Prote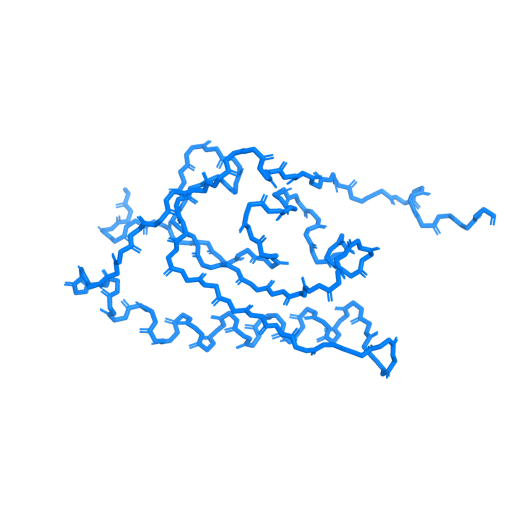in AF-A0A2H0BDZ4-F1 (afdb_monomer_lite)

Organism: NCBI:txid1975118

Radius of gyration: 14.95 Å; chains: 1; bounding box: 41×25×39 Å

InterPro domains:
  IPR001555 Phosphoribosylglycinamide formyltransferase, active site [PS00373] (34-57)
  IPR002376 Formyl transferase, N-terminal [PF00551] (2-78)
  IPR036477 Formyl transferase, N-terminal domain superfamily [SSF53328] (2-109)

Structure (mmCIF, N/CA/C/O backbone):
data_AF-A0A2H0BDZ4-F1
#
_entry.id   AF-A0A2H0BDZ4-F1
#
loop_
_atom_site.group_PDB
_atom_site.id
_atom_site.type_symbol
_atom_site.label_atom_id
_atom_site.label_alt_id
_atom_site.label_comp_id
_atom_site.label_asym_id
_atom_site.label_entity_id
_atom_site.label_seq_id
_atom_site.pdbx_PDB_ins_code
_atom_site.Cartn_x
_atom_site.Cartn_y
_atom_site.Cartn_z
_atom_site.occupancy
_atom_site.B_iso_or_equiv
_atom_site.auth_seq_id
_atom_site.auth_comp_id
_atom_site.auth_asym_id
_atom_site.auth_atom_id
_atom_site.pdbx_PDB_model_num
ATOM 1 N N . MET A 1 1 ? -4.862 16.758 17.430 1.00 81.38 1 MET A N 1
ATOM 2 C CA . MET A 1 1 ? -4.965 15.449 16.743 1.00 81.38 1 MET A CA 1
ATOM 3 C C . MET A 1 1 ? -6.372 15.284 16.183 1.00 81.38 1 MET A C 1
ATOM 5 O O . MET A 1 1 ? -7.300 15.673 16.888 1.00 81.38 1 MET A O 1
ATOM 9 N N . PRO A 1 2 ? -6.556 14.749 14.960 1.00 93.56 2 PRO A N 1
ATOM 10 C CA . PRO A 1 2 ? -7.885 14.490 14.401 1.00 93.56 2 PRO A CA 1
ATOM 11 C C . PRO A 1 2 ? -8.699 13.532 15.279 1.00 93.56 2 PRO A C 1
ATOM 13 O O . PRO A 1 2 ? -8.149 12.556 15.797 1.00 93.56 2 PRO A O 1
ATOM 16 N N . LYS A 1 3 ? -10.010 13.784 15.417 1.00 96.06 3 LYS A N 1
ATOM 17 C CA . LYS A 1 3 ? -10.926 12.974 16.248 1.00 96.06 3 LYS A CA 1
ATOM 18 C C . LYS A 1 3 ? -10.859 11.484 15.897 1.00 96.06 3 LYS A C 1
ATOM 20 O O . LYS A 1 3 ? -10.778 10.649 16.789 1.00 96.06 3 LYS A O 1
ATOM 25 N N . TYR A 1 4 ? -10.828 11.179 14.601 1.00 96.19 4 TYR A N 1
ATOM 26 C CA . TYR A 1 4 ? -10.810 9.818 14.062 1.00 96.19 4 TYR A CA 1
ATOM 27 C C . TYR A 1 4 ? -9.420 9.396 13.564 1.00 96.19 4 TYR A C 1
ATOM 29 O O . TYR A 1 4 ? -9.319 8.566 12.670 1.00 96.19 4 TYR A O 1
ATOM 37 N N . LYS A 1 5 ? -8.342 9.956 14.135 1.00 96.75 5 LYS A N 1
ATOM 38 C CA . LYS A 1 5 ? -6.948 9.696 13.719 1.00 96.75 5 LYS A CA 1
ATOM 39 C C . LYS A 1 5 ? -6.688 10.072 12.249 1.00 96.75 5 LYS A C 1
ATOM 41 O O . LYS A 1 5 ? -7.530 10.682 11.592 1.00 96.75 5 LYS A O 1
ATOM 46 N N . THR A 1 6 ? -5.484 9.780 11.769 1.00 97.25 6 THR A N 1
ATOM 47 C CA . THR A 1 6 ? -5.059 10.070 10.396 1.00 97.25 6 THR A CA 1
ATOM 48 C C . THR A 1 6 ? -4.885 8.758 9.649 1.00 97.25 6 THR A C 1
ATOM 50 O O . THR A 1 6 ? -4.186 7.862 10.126 1.00 97.25 6 THR A O 1
ATOM 53 N N . LEU A 1 7 ? -5.530 8.650 8.491 1.00 98.12 7 LEU A N 1
ATOM 54 C CA . LEU A 1 7 ? -5.421 7.500 7.601 1.00 98.12 7 LEU A CA 1
ATOM 55 C C . LEU A 1 7 ? -4.566 7.868 6.390 1.00 98.12 7 LEU A C 1
ATOM 57 O O . LEU A 1 7 ? -4.587 9.014 5.938 1.00 98.12 7 LEU A O 1
ATOM 61 N N . ASN A 1 8 ? -3.847 6.890 5.856 1.00 98.12 8 ASN A N 1
ATOM 62 C CA . ASN A 1 8 ? -3.049 7.023 4.647 1.00 98.12 8 ASN A CA 1
ATOM 63 C C . ASN A 1 8 ? -3.500 5.994 3.603 1.00 98.12 8 ASN A C 1
ATOM 65 O O . ASN A 1 8 ? -3.868 4.870 3.949 1.00 98.12 8 ASN A O 1
ATOM 69 N N . VAL A 1 9 ? -3.473 6.401 2.332 1.00 98.19 9 VAL A N 1
ATOM 70 C CA . VAL A 1 9 ? -3.642 5.506 1.185 1.00 98.19 9 VAL A CA 1
ATOM 71 C C . VAL A 1 9 ? -2.268 5.264 0.589 1.00 98.19 9 VAL A C 1
ATOM 73 O O . VAL A 1 9 ? -1.722 6.142 -0.079 1.00 98.19 9 VAL A O 1
ATOM 76 N N . HIS A 1 10 ? -1.726 4.076 0.823 1.00 98.44 10 HIS A N 1
ATOM 77 C CA . HIS A 1 10 ? -0.407 3.698 0.343 1.00 98.44 10 HIS A CA 1
ATOM 78 C C . HIS A 1 10 ? -0.530 2.841 -0.923 1.00 98.44 10 HIS A C 1
ATOM 80 O O . HIS A 1 10 ? -1.258 1.845 -0.906 1.00 98.44 10 HIS A O 1
ATOM 86 N N . PRO A 1 11 ? 0.141 3.182 -2.036 1.00 97.38 11 PRO A N 1
ATOM 87 C CA . PRO A 1 11 ? -0.022 2.495 -3.318 1.00 97.38 11 PRO A CA 1
ATOM 88 C C . PRO A 1 11 ? 0.887 1.255 -3.447 1.00 97.38 11 PRO A C 1
ATOM 90 O O . PRO A 1 11 ? 1.604 1.068 -4.435 1.00 97.38 11 PRO A O 1
ATOM 93 N N . SER A 1 12 ? 0.858 0.409 -2.421 1.00 97.75 12 SER A N 1
ATOM 94 C CA . SER A 1 12 ? 1.384 -0.954 -2.446 1.00 97.75 12 SER A CA 1
ATOM 95 C C . SER A 1 12 ? 0.541 -1.859 -1.545 1.00 97.75 12 SER A C 1
ATOM 97 O O . SER A 1 12 ? -0.297 -1.403 -0.756 1.00 97.75 12 SER A O 1
ATOM 99 N N . LEU A 1 13 ? 0.786 -3.164 -1.638 1.00 97.94 13 LEU A N 1
ATOM 100 C CA . LEU A 1 13 ? 0.304 -4.141 -0.669 1.00 97.94 13 LEU A CA 1
ATOM 101 C C . LEU A 1 13 ? 1.285 -4.189 0.515 1.00 97.94 13 LEU A C 1
ATOM 103 O O . LEU A 1 13 ? 2.228 -4.984 0.529 1.00 97.94 13 LEU A O 1
ATOM 107 N N . LEU A 1 14 ? 1.083 -3.304 1.500 1.00 98.44 14 LEU A N 1
ATOM 108 C CA . LEU A 1 14 ? 1.869 -3.289 2.737 1.00 98.44 14 LEU A CA 1
ATOM 109 C C . LEU A 1 14 ? 1.834 -4.672 3.417 1.00 98.44 14 LEU A C 1
ATOM 111 O O . LEU A 1 14 ? 0.817 -5.367 3.339 1.00 98.44 14 LEU A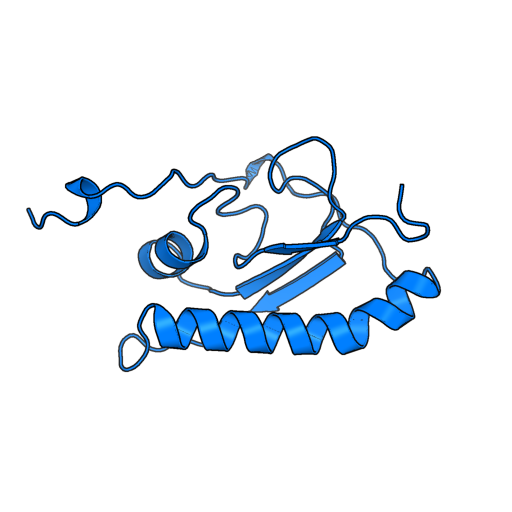 O 1
ATOM 115 N N . PRO A 1 15 ? 2.933 -5.102 4.062 1.00 98.25 15 PRO A N 1
ATOM 116 C CA . PRO A 1 15 ? 4.103 -4.304 4.454 1.00 98.25 15 PRO A CA 1
ATOM 117 C C . PRO A 1 15 ? 5.176 -4.106 3.372 1.00 98.25 15 PRO A C 1
ATOM 119 O O . PRO A 1 15 ? 6.219 -3.507 3.643 1.00 98.25 15 PRO A O 1
ATOM 122 N N . ARG A 1 16 ? 4.960 -4.585 2.142 1.00 98.00 16 ARG A N 1
ATOM 123 C CA . ARG A 1 16 ? 5.929 -4.405 1.054 1.00 98.00 16 ARG A CA 1
ATOM 124 C C . ARG A 1 16 ? 5.955 -2.958 0.563 1.00 98.00 16 ARG A C 1
ATOM 126 O O . ARG A 1 16 ? 4.920 -2.305 0.456 1.00 98.00 16 ARG A O 1
ATOM 133 N N . LEU A 1 17 ? 7.140 -2.491 0.181 1.0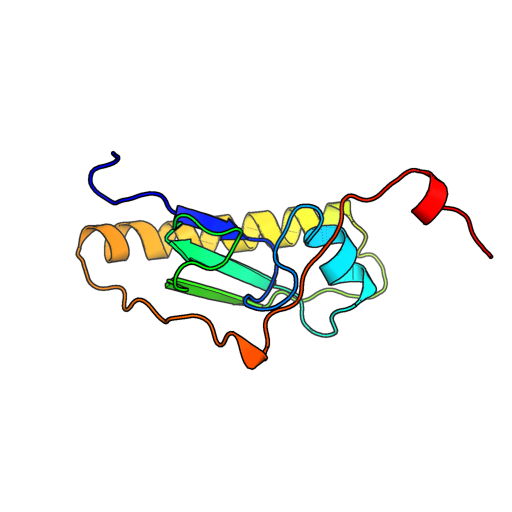0 97.38 17 LEU A N 1
ATOM 134 C CA . LEU A 1 17 ? 7.379 -1.205 -0.479 1.00 97.38 17 LEU A CA 1
ATOM 135 C C . LEU A 1 17 ? 6.938 0.028 0.334 1.00 97.38 17 LEU A C 1
ATOM 137 O O . LEU A 1 17 ? 6.378 0.977 -0.216 1.00 97.38 17 LEU A O 1
ATOM 141 N N . ARG A 1 18 ? 7.236 0.048 1.636 1.00 98.25 18 ARG A N 1
ATOM 142 C CA . ARG A 1 18 ? 7.187 1.262 2.471 1.00 98.25 18 ARG A CA 1
ATOM 143 C C . ARG A 1 18 ? 8.094 2.355 1.885 1.00 98.25 18 ARG A C 1
ATOM 145 O O . ARG A 1 18 ? 9.142 2.053 1.311 1.00 98.25 18 ARG A O 1
ATOM 152 N N . GLY A 1 19 ? 7.752 3.624 2.052 1.00 97.00 19 GLY A N 1
ATOM 153 C CA . GLY A 1 19 ? 8.599 4.761 1.701 1.00 97.00 19 GLY A CA 1
ATOM 154 C C . GLY A 1 19 ? 8.154 5.562 0.472 1.00 97.00 19 GLY A C 1
ATOM 155 O O . GLY A 1 19 ? 6.993 5.510 0.080 1.00 97.00 19 GLY A O 1
ATOM 156 N N . PRO A 1 20 ? 9.067 6.354 -0.121 1.00 95.50 20 PRO A N 1
ATOM 157 C CA . PRO A 1 20 ? 8.701 7.506 -0.946 1.00 95.50 20 PRO A CA 1
ATOM 158 C C . PRO A 1 20 ? 8.401 7.217 -2.425 1.00 95.50 20 PRO A C 1
ATOM 160 O O . PRO A 1 20 ? 7.859 8.093 -3.093 1.00 95.50 20 PRO A O 1
ATOM 163 N N . ALA A 1 21 ? 8.759 6.045 -2.966 1.00 95.69 21 ALA A N 1
ATOM 164 C CA . ALA A 1 21 ? 8.553 5.725 -4.390 1.00 95.69 21 ALA A CA 1
ATOM 165 C C . ALA A 1 21 ? 7.796 4.398 -4.636 1.00 95.69 21 ALA A C 1
ATOM 167 O O . ALA A 1 21 ? 8.271 3.544 -5.396 1.00 95.69 21 ALA A O 1
ATOM 168 N N . PRO A 1 22 ? 6.638 4.179 -3.987 1.00 94.50 22 PRO A N 1
ATOM 169 C CA . PRO A 1 22 ? 5.917 2.913 -4.036 1.00 94.50 22 PRO A CA 1
ATOM 170 C C . PRO A 1 22 ? 5.361 2.597 -5.425 1.00 94.50 22 PRO A C 1
ATOM 172 O O . PRO A 1 22 ? 5.535 1.473 -5.864 1.00 94.50 22 PRO A O 1
ATOM 175 N N . ILE A 1 23 ? 4.780 3.549 -6.168 1.00 95.50 23 ILE A N 1
ATOM 176 C CA . ILE A 1 23 ? 4.143 3.258 -7.472 1.00 95.50 23 ILE A CA 1
ATOM 177 C C . ILE A 1 23 ? 5.152 2.680 -8.470 1.00 95.50 23 ILE A C 1
ATOM 179 O O . ILE A 1 23 ? 4.914 1.630 -9.060 1.00 95.50 23 ILE A O 1
ATOM 183 N N . GLN A 1 24 ? 6.300 3.335 -8.638 1.00 95.31 24 GLN A N 1
ATOM 184 C CA . GLN A 1 24 ? 7.343 2.872 -9.550 1.00 95.31 24 GLN A CA 1
ATOM 185 C C . GLN A 1 24 ? 7.889 1.508 -9.122 1.00 95.31 24 GLN A C 1
ATOM 187 O O . GLN A 1 24 ? 8.034 0.619 -9.952 1.00 95.31 24 GLN A O 1
ATOM 192 N N . ASN A 1 25 ? 8.155 1.310 -7.826 1.00 95.06 25 ASN A N 1
ATOM 193 C CA . ASN A 1 25 ? 8.665 0.031 -7.330 1.00 95.06 25 ASN A CA 1
ATOM 194 C C . ASN A 1 25 ? 7.628 -1.093 -7.443 1.00 95.06 25 ASN A C 1
ATOM 196 O O . ASN A 1 25 ? 7.994 -2.219 -7.752 1.00 95.06 25 ASN A O 1
ATOM 200 N N . THR A 1 26 ? 6.353 -0.778 -7.238 1.00 92.38 26 THR A N 1
ATOM 201 C CA . THR A 1 26 ? 5.219 -1.684 -7.418 1.00 92.38 26 THR A CA 1
ATOM 202 C C . THR A 1 26 ? 5.133 -2.139 -8.882 1.00 92.38 26 THR A C 1
ATOM 204 O O . THR A 1 26 ? 4.938 -3.317 -9.139 1.00 92.38 26 THR A O 1
ATOM 207 N N . ILE A 1 27 ? 5.377 -1.251 -9.853 1.00 92.81 27 ILE A N 1
ATOM 208 C CA . ILE A 1 27 ? 5.453 -1.618 -11.282 1.00 92.81 27 ILE A CA 1
ATOM 209 C C . ILE A 1 27 ? 6.692 -2.472 -11.593 1.00 92.81 27 ILE A C 1
ATOM 211 O O . ILE A 1 27 ? 6.616 -3.398 -12.392 1.00 92.81 27 ILE A O 1
ATOM 215 N N . LEU A 1 28 ? 7.840 -2.151 -10.990 1.00 91.50 28 LEU A N 1
ATOM 216 C CA . LEU A 1 28 ? 9.126 -2.776 -11.321 1.00 91.50 28 LEU A CA 1
ATOM 217 C C . LEU A 1 28 ? 9.362 -4.134 -10.645 1.00 91.50 28 LEU A C 1
ATOM 219 O O . LEU A 1 28 ? 10.161 -4.921 -11.144 1.00 91.50 28 LEU A O 1
ATOM 223 N N . ARG A 1 29 ? 8.768 -4.379 -9.470 1.00 89.94 29 ARG A N 1
ATOM 224 C CA . ARG A 1 29 ? 9.202 -5.457 -8.558 1.00 89.94 29 ARG A CA 1
ATOM 225 C C . ARG A 1 29 ? 8.085 -6.373 -8.076 1.00 89.94 29 ARG A C 1
ATOM 227 O O . ARG A 1 29 ? 8.389 -7.375 -7.429 1.00 89.94 29 ARG A O 1
ATOM 234 N N . GLU A 1 30 ? 6.826 -6.018 -8.307 1.00 92.50 30 GLU A N 1
ATOM 235 C CA . GLU A 1 30 ? 5.688 -6.773 -7.787 1.00 92.50 30 GLU A CA 1
ATOM 236 C C . GLU A 1 30 ? 4.954 -7.502 -8.907 1.00 92.50 30 GLU A C 1
ATOM 238 O O . GLU A 1 30 ? 4.662 -6.939 -9.958 1.00 92.50 30 GLU A O 1
ATOM 243 N N . GLU A 1 31 ? 4.610 -8.758 -8.644 1.00 88.94 31 GLU A N 1
ATOM 244 C CA . GLU A 1 31 ? 3.690 -9.529 -9.485 1.00 88.94 31 GLU A CA 1
ATOM 245 C C . GLU A 1 31 ? 2.237 -9.112 -9.224 1.00 88.94 31 GLU A C 1
ATOM 247 O O . GLU A 1 31 ? 1.396 -9.127 -10.122 1.00 88.94 31 GLU A O 1
ATOM 252 N N . GLU A 1 32 ? 1.946 -8.709 -7.983 1.00 91.81 32 GLU A N 1
ATOM 253 C CA . GLU A 1 32 ? 0.627 -8.275 -7.545 1.00 91.81 32 GLU A CA 1
ATOM 254 C C . GLU A 1 32 ? 0.667 -6.828 -7.065 1.00 91.81 32 GLU A C 1
ATOM 256 O O . GLU A 1 32 ? 1.349 -6.474 -6.103 1.00 91.81 32 GLU A O 1
ATOM 261 N N . LEU A 1 33 ? -0.121 -5.988 -7.725 1.00 94.12 33 LEU A N 1
ATOM 262 C CA . LEU A 1 33 ? -0.220 -4.575 -7.412 1.00 94.12 33 LEU A CA 1
ATOM 263 C C . LEU A 1 33 ? -1.490 -4.316 -6.612 1.00 94.12 33 LEU A C 1
ATOM 265 O O . LEU A 1 33 ? -2.510 -4.990 -6.773 1.00 94.12 33 LEU A O 1
ATOM 269 N N . GLY A 1 34 ? -1.460 -3.294 -5.769 1.00 96.94 34 GLY A N 1
ATOM 270 C CA . GLY A 1 34 ? -2.617 -2.936 -4.972 1.00 96.94 34 GLY A CA 1
ATOM 271 C C . GLY A 1 34 ? -2.392 -1.701 -4.130 1.00 96.94 34 GLY A C 1
ATOM 272 O O . GLY A 1 34 ? -1.327 -1.089 -4.167 1.00 96.94 34 GLY A O 1
ATOM 273 N N . ILE A 1 35 ? -3.426 -1.347 -3.380 1.00 98.12 35 ILE A N 1
ATOM 274 C CA . ILE A 1 35 ? -3.378 -0.263 -2.405 1.00 98.12 35 ILE A CA 1
ATOM 275 C C . ILE A 1 35 ? -3.647 -0.804 -1.011 1.00 98.12 35 ILE A C 1
ATOM 277 O O . ILE A 1 35 ? -4.357 -1.801 -0.839 1.00 98.12 35 ILE A O 1
ATOM 281 N N . THR A 1 36 ? -3.135 -0.087 -0.022 1.00 98.69 36 THR A N 1
ATOM 282 C CA . THR A 1 36 ? -3.419 -0.298 1.389 1.00 98.69 36 THR A CA 1
ATOM 283 C C . THR A 1 36 ? -3.983 0.979 1.991 1.00 98.69 36 THR A C 1
ATOM 285 O O . THR A 1 36 ? -3.429 2.057 1.800 1.00 98.69 36 THR A O 1
ATOM 288 N N . ILE A 1 37 ? -5.073 0.862 2.744 1.00 98.69 37 ILE A N 1
ATOM 289 C CA . ILE A 1 37 ? -5.511 1.898 3.676 1.00 98.69 37 ILE A CA 1
ATOM 290 C C . ILE A 1 37 ? -4.942 1.531 5.040 1.00 98.69 37 ILE A C 1
ATOM 292 O O . ILE A 1 37 ? -5.259 0.464 5.567 1.00 98.69 37 ILE A O 1
ATOM 296 N N . MET A 1 38 ? -4.106 2.397 5.602 1.00 98.62 38 MET A N 1
ATOM 297 C CA . MET A 1 38 ? -3.496 2.190 6.916 1.00 98.62 38 MET A CA 1
ATOM 298 C C . MET A 1 38 ? -3.792 3.353 7.859 1.00 98.62 38 MET A C 1
ATOM 300 O O . MET A 1 38 ? -3.969 4.498 7.430 1.00 98.62 38 MET A O 1
ATOM 304 N N . LYS A 1 39 ? -3.810 3.072 9.161 1.00 98.38 39 LYS A N 1
ATOM 305 C CA . LYS A 1 39 ? -3.770 4.109 10.192 1.00 98.38 39 LYS A CA 1
ATOM 306 C C . LYS A 1 39 ? -2.322 4.542 10.381 1.00 98.38 39 LYS A C 1
ATOM 308 O O . LYS A 1 39 ? -1.465 3.702 10.616 1.00 98.38 39 LYS A O 1
ATOM 313 N N . MET A 1 40 ? -2.049 5.840 10.301 1.00 98.12 40 MET A N 1
ATOM 314 C CA . MET A 1 40 ? -0.690 6.351 10.482 1.00 98.12 40 MET A CA 1
ATOM 315 C C . MET A 1 40 ? -0.229 6.223 11.937 1.00 98.12 40 MET A C 1
ATOM 317 O O . MET A 1 40 ? -1.008 6.457 12.867 1.00 98.12 40 MET A O 1
ATOM 321 N N . ASP A 1 41 ? 1.055 5.931 12.113 1.00 96.50 41 ASP A N 1
ATOM 322 C CA . ASP A 1 41 ? 1.773 6.048 13.377 1.00 96.50 41 ASP A CA 1
ATOM 323 C C . ASP A 1 41 ? 3.059 6.876 13.196 1.00 96.50 41 ASP A C 1
ATOM 325 O O . ASP A 1 41 ? 3.206 7.617 12.223 1.00 96.50 41 ASP A O 1
ATOM 329 N N . GLU A 1 42 ? 3.955 6.825 14.178 1.00 96.38 42 GLU A N 1
ATOM 330 C CA . GLU A 1 42 ? 5.214 7.577 14.191 1.00 96.38 42 GLU A CA 1
ATOM 331 C C . GLU A 1 42 ? 6.281 7.053 13.218 1.00 96.38 42 GLU A C 1
ATOM 333 O O . GLU A 1 42 ? 7.284 7.731 12.989 1.00 96.38 42 GLU A O 1
ATOM 338 N N . LYS A 1 43 ? 6.089 5.862 12.642 1.00 97.38 43 LYS A N 1
ATOM 339 C CA . LYS A 1 43 ? 7.038 5.220 11.733 1.00 97.38 43 LYS A CA 1
ATOM 340 C C . LYS A 1 43 ? 6.541 5.312 10.288 1.00 97.38 43 LYS A C 1
ATOM 342 O O . LYS A 1 43 ? 5.350 5.384 9.999 1.00 97.38 43 LYS A O 1
ATOM 347 N N . MET A 1 44 ? 7.480 5.292 9.344 1.00 97.12 44 MET A N 1
ATOM 348 C CA . MET A 1 44 ? 7.173 5.382 7.913 1.00 97.12 44 MET A CA 1
ATOM 349 C C . MET A 1 44 ? 6.421 4.134 7.433 1.00 97.12 44 MET A C 1
ATOM 351 O O . MET A 1 44 ? 6.972 3.034 7.470 1.00 97.12 44 MET A O 1
ATOM 355 N N . ASP A 1 45 ? 5.181 4.321 6.980 1.00 98.25 45 ASP A N 1
ATOM 356 C CA . ASP A 1 45 ? 4.307 3.300 6.381 1.00 98.25 45 ASP A CA 1
ATOM 357 C C . ASP A 1 45 ? 4.162 1.991 7.184 1.00 98.25 45 ASP A C 1
ATOM 359 O O . ASP A 1 45 ? 3.960 0.911 6.627 1.00 98.25 45 ASP A O 1
ATOM 363 N N . HIS A 1 46 ? 4.274 2.082 8.513 1.00 98.38 46 HIS A N 1
ATOM 364 C CA . HIS A 1 46 ? 4.312 0.941 9.438 1.00 98.38 46 HIS A CA 1
ATOM 365 C C . HIS A 1 46 ? 2.971 0.656 10.119 1.00 98.38 46 HIS A C 1
ATOM 367 O O . HIS A 1 46 ? 2.678 -0.499 10.430 1.00 98.38 46 HIS A O 1
ATOM 373 N N . GLY A 1 47 ? 2.166 1.694 10.353 1.00 98.50 47 GLY A N 1
ATOM 374 C CA . GLY A 1 47 ? 0.943 1.582 11.141 1.00 98.50 47 GLY A CA 1
ATOM 375 C C . GLY A 1 47 ? -0.057 0.540 10.615 1.00 98.50 47 GLY A C 1
ATOM 376 O O . GLY A 1 47 ? 0.053 0.058 9.482 1.00 98.50 47 GLY A O 1
ATOM 377 N N . PRO A 1 48 ? -1.031 0.136 11.448 1.00 98.44 48 PRO A N 1
ATOM 378 C CA . PRO A 1 48 ? -1.853 -1.029 11.168 1.00 98.44 48 PRO A CA 1
ATOM 379 C C . PRO A 1 48 ? -2.716 -0.843 9.916 1.00 98.44 48 PRO A C 1
ATOM 381 O O . PRO A 1 48 ? -3.197 0.251 9.602 1.00 98.44 48 PRO A O 1
ATOM 384 N N . ILE A 1 49 ? -2.918 -1.952 9.215 1.00 98.75 49 ILE A N 1
ATOM 385 C CA . ILE A 1 49 ? -3.716 -2.057 8.000 1.00 98.75 49 ILE A CA 1
ATOM 386 C C . ILE A 1 49 ? -5.196 -2.088 8.375 1.00 98.75 49 ILE A C 1
ATOM 388 O O . ILE A 1 49 ? -5.606 -2.815 9.276 1.00 98.75 49 ILE A O 1
ATOM 392 N N . LEU A 1 50 ? -5.994 -1.306 7.650 1.00 98.56 50 LEU A N 1
ATOM 393 C CA . LEU A 1 50 ? -7.451 -1.243 7.788 1.00 98.56 50 LEU A CA 1
ATOM 394 C C . LEU A 1 50 ? -8.165 -1.929 6.620 1.00 98.56 50 LEU A C 1
ATOM 396 O O . LEU A 1 50 ? -9.233 -2.510 6.784 1.00 98.56 50 LEU A O 1
ATOM 400 N N . ALA A 1 51 ? -7.593 -1.831 5.420 1.00 98.38 51 ALA A N 1
ATOM 401 C CA . ALA A 1 51 ? -8.067 -2.533 4.235 1.00 98.38 51 ALA A CA 1
ATOM 402 C C . ALA A 1 51 ? -6.977 -2.605 3.168 1.00 98.38 51 ALA A C 1
ATOM 404 O O . ALA A 1 51 ? -6.115 -1.730 3.081 1.00 98.38 51 ALA A O 1
ATOM 405 N N . GLN A 1 52 ? -7.074 -3.607 2.299 1.00 98.12 52 GLN A N 1
ATOM 406 C CA . GLN A 1 52 ? -6.255 -3.726 1.099 1.00 98.12 52 GLN A CA 1
ATOM 407 C C . GLN A 1 52 ? -7.121 -4.114 -0.089 1.00 98.12 52 GLN A C 1
ATOM 409 O O . GLN A 1 52 ? -8.145 -4.781 0.062 1.00 98.12 52 GLN A O 1
ATOM 414 N N . ALA A 1 53 ? -6.684 -3.730 -1.282 1.00 97.56 53 ALA A N 1
ATOM 415 C CA . ALA A 1 53 ? -7.227 -4.294 -2.504 1.00 97.56 53 ALA A CA 1
ATOM 416 C C . ALA A 1 53 ? -6.155 -4.435 -3.565 1.00 97.56 53 ALA A C 1
ATOM 418 O O . ALA A 1 53 ? -5.353 -3.526 -3.789 1.00 97.56 53 ALA A O 1
ATOM 419 N N . LYS A 1 54 ? -6.217 -5.567 -4.259 1.00 97.50 54 LYS A N 1
ATOM 420 C CA . LYS A 1 54 ? -5.423 -5.823 -5.451 1.00 97.50 54 LYS A CA 1
ATOM 421 C C . LYS A 1 54 ? -6.044 -5.116 -6.651 1.00 97.50 54 LYS A C 1
ATOM 423 O O . LYS A 1 54 ? -7.263 -4.937 -6.721 1.00 97.50 54 LYS A O 1
ATOM 428 N N . ILE A 1 55 ? -5.204 -4.737 -7.602 1.00 95.81 55 ILE A N 1
ATOM 429 C CA . ILE A 1 55 ? -5.622 -4.218 -8.899 1.00 95.81 55 ILE A CA 1
ATOM 430 C C . ILE A 1 55 ? -5.000 -5.051 -10.013 1.00 95.81 55 ILE A C 1
ATOM 432 O O . ILE A 1 55 ? -3.889 -5.558 -9.887 1.00 95.81 55 ILE A O 1
ATOM 436 N N . SER A 1 56 ? -5.716 -5.167 -11.125 1.00 93.25 56 SER A N 1
ATOM 437 C CA . SER A 1 56 ? -5.200 -5.826 -12.320 1.00 93.25 56 SER A CA 1
ATOM 438 C C . SER A 1 56 ? -4.496 -4.818 -13.223 1.00 93.25 56 SER A C 1
ATOM 440 O O . SER A 1 56 ? -5.054 -3.772 -13.582 1.00 93.25 56 SER A O 1
ATOM 442 N N . ILE A 1 57 ? -3.281 -5.170 -13.627 1.00 90.69 57 ILE A N 1
ATOM 443 C CA . ILE A 1 57 ? -2.522 -4.480 -14.665 1.00 90.69 57 ILE A CA 1
ATOM 444 C C . ILE A 1 57 ? -2.122 -5.470 -15.758 1.00 90.69 57 ILE A C 1
ATOM 446 O O . ILE A 1 57 ? -2.180 -6.684 -15.574 1.00 90.69 57 ILE A O 1
ATOM 450 N N . THR A 1 58 ? -1.739 -4.936 -16.904 1.00 90.56 58 THR A N 1
ATOM 451 C CA . THR A 1 58 ? -1.274 -5.673 -18.079 1.00 90.56 58 THR A CA 1
ATOM 452 C C . THR A 1 58 ? 0.077 -5.108 -18.512 1.00 90.56 58 THR A C 1
ATOM 454 O O . THR A 1 58 ? 0.252 -3.901 -18.409 1.00 90.56 58 THR A O 1
ATOM 457 N N . PRO A 1 59 ? 1.028 -5.907 -19.030 1.00 86.88 59 PRO A N 1
ATOM 458 C CA . PRO A 1 59 ? 2.332 -5.376 -19.455 1.00 86.88 59 PRO A CA 1
ATOM 459 C C . PRO A 1 59 ? 2.242 -4.233 -20.480 1.00 86.88 59 PRO A C 1
ATOM 461 O O . PRO A 1 59 ? 3.092 -3.351 -20.513 1.00 86.88 59 PRO A O 1
ATOM 464 N N . TRP A 1 60 ? 1.197 -4.243 -21.308 1.00 87.50 60 TRP A N 1
ATOM 465 C CA . TRP A 1 60 ? 0.814 -3.153 -22.196 1.00 87.50 60 TRP A CA 1
ATOM 466 C C . TRP A 1 60 ? -0.715 -3.191 -22.363 1.00 87.50 60 TRP A C 1
ATOM 468 O O . TRP A 1 60 ? -1.257 -4.285 -22.548 1.00 87.50 60 TRP A O 1
ATOM 478 N N . PRO A 1 61 ? -1.430 -2.052 -22.305 1.00 92.31 61 PRO A N 1
ATOM 479 C CA . PRO A 1 61 ? -0.928 -0.677 -22.353 1.00 92.31 61 PRO A CA 1
ATOM 480 C C . PRO A 1 61 ? -0.676 -0.029 -20.982 1.00 92.31 61 PRO A C 1
ATOM 482 O O . PRO A 1 61 ? -0.617 1.199 -20.912 1.00 92.31 61 PRO A O 1
ATOM 485 N N . ASP A 1 62 ? -0.567 -0.794 -19.885 1.00 94.19 62 ASP A N 1
ATOM 486 C CA . ASP A 1 62 ? -0.314 -0.149 -18.598 1.00 94.19 62 ASP A CA 1
ATOM 487 C C . ASP A 1 62 ? 1.106 0.405 -18.482 1.00 94.19 62 ASP A C 1
ATOM 489 O O . ASP A 1 62 ? 2.100 -0.260 -18.746 1.00 94.19 62 ASP A O 1
ATOM 493 N N . HIS A 1 63 ? 1.177 1.651 -18.034 1.00 94.00 63 HIS A N 1
ATOM 494 C CA . HIS A 1 63 ? 2.404 2.369 -17.724 1.00 94.00 63 HIS A CA 1
ATOM 495 C C . HIS A 1 63 ? 2.175 3.207 -16.466 1.00 94.00 63 HIS A C 1
ATOM 497 O O . HIS A 1 63 ? 1.046 3.308 -15.987 1.00 94.00 63 HIS A O 1
ATOM 503 N N . TYR A 1 64 ? 3.213 3.882 -15.962 1.00 95.00 64 TYR A N 1
ATOM 504 C CA . TYR A 1 64 ? 3.161 4.646 -14.704 1.00 95.00 64 TYR A CA 1
ATOM 505 C C . TYR A 1 64 ? 1.836 5.389 -14.476 1.00 95.00 64 TYR A C 1
ATOM 507 O O . TYR A 1 64 ? 1.143 5.133 -13.497 1.00 95.00 64 TYR A O 1
ATOM 515 N N . ARG A 1 65 ? 1.442 6.243 -15.427 1.00 96.69 65 ARG A N 1
ATOM 516 C CA . ARG A 1 65 ? 0.228 7.056 -15.305 1.00 96.69 65 ARG A CA 1
ATOM 517 C C . ARG A 1 65 ? -1.076 6.244 -15.267 1.00 96.69 65 ARG A C 1
ATOM 519 O O . ARG A 1 65 ? -1.947 6.571 -14.471 1.00 96.69 65 ARG A O 1
ATOM 526 N N . THR A 1 66 ? -1.234 5.185 -16.069 1.00 96.81 66 THR A N 1
ATOM 527 C CA . THR A 1 66 ? -2.460 4.365 -15.989 1.00 96.81 66 THR A CA 1
ATOM 528 C C . THR A 1 66 ? -2.510 3.580 -14.683 1.00 96.81 66 THR A C 1
ATOM 530 O O . THR A 1 66 ? -3.580 3.432 -14.096 1.00 96.81 66 THR A O 1
ATOM 533 N N . VAL A 1 67 ? -1.359 3.108 -14.197 1.00 96.44 67 VAL A N 1
ATOM 534 C CA . VAL A 1 67 ? -1.249 2.401 -12.918 1.00 96.44 67 VAL A CA 1
ATOM 535 C C . VAL A 1 67 ? -1.568 3.339 -11.756 1.00 96.44 67 VAL A C 1
ATOM 537 O O . VAL A 1 67 ? -2.389 2.991 -10.912 1.00 96.44 67 VAL A O 1
ATOM 540 N N . GLU A 1 68 ? -1.006 4.547 -11.742 1.00 97.25 68 GLU A N 1
ATOM 541 C CA . GLU A 1 68 ? -1.316 5.597 -10.766 1.00 97.25 68 GLU A CA 1
ATOM 542 C C . GLU A 1 68 ? -2.822 5.905 -10.730 1.00 97.25 68 GLU A C 1
ATOM 544 O O . GLU A 1 68 ? -3.438 5.887 -9.662 1.00 97.25 68 GLU A O 1
ATOM 549 N N . GLU A 1 69 ? -3.451 6.093 -11.894 1.00 97.25 69 GLU A N 1
ATOM 550 C CA . GLU A 1 69 ? -4.895 6.327 -11.990 1.00 97.25 69 GLU A CA 1
ATOM 551 C C . GLU A 1 69 ? -5.718 5.132 -11.476 1.00 97.25 69 GLU A C 1
ATOM 553 O O . GLU A 1 69 ? -6.701 5.317 -10.749 1.00 97.25 69 GLU A O 1
ATOM 558 N N . LYS A 1 70 ? -5.327 3.896 -11.815 1.00 97.06 70 LYS A N 1
ATOM 559 C CA . LYS A 1 70 ? -5.987 2.669 -11.337 1.00 97.06 70 LYS A CA 1
ATOM 560 C C . LYS A 1 70 ? -5.883 2.524 -9.818 1.00 97.06 70 LYS A C 1
ATOM 562 O O . LYS A 1 70 ? -6.896 2.242 -9.172 1.00 97.06 70 LYS A O 1
ATOM 567 N N . LEU A 1 71 ? -4.700 2.755 -9.248 1.00 97.38 71 LEU A N 1
ATOM 568 C CA . LEU A 1 71 ? -4.454 2.725 -7.803 1.00 97.38 71 LEU A CA 1
ATOM 569 C C . LEU A 1 71 ? -5.271 3.811 -7.092 1.00 97.38 71 LEU A C 1
ATOM 571 O O . LEU A 1 71 ? -5.987 3.511 -6.137 1.00 97.38 71 LEU A O 1
ATOM 575 N N . GLY A 1 72 ? -5.260 5.046 -7.602 1.00 97.44 72 GLY A N 1
ATOM 576 C CA . GLY A 1 72 ? -6.044 6.153 -7.049 1.00 97.44 72 GLY A CA 1
ATOM 577 C C . GLY A 1 72 ? -7.550 5.870 -7.051 1.00 97.44 72 GLY A C 1
ATOM 578 O O . GLY A 1 72 ? -8.225 6.055 -6.035 1.00 97.44 72 GLY A O 1
ATOM 579 N N . ARG A 1 73 ? -8.089 5.335 -8.157 1.00 97.75 73 ARG A N 1
ATOM 580 C CA . ARG A 1 73 ? -9.505 4.927 -8.246 1.00 97.75 73 ARG A CA 1
ATOM 581 C C . ARG A 1 73 ? -9.844 3.785 -7.289 1.00 97.75 73 ARG A C 1
ATOM 583 O O . ARG A 1 73 ? -10.933 3.785 -6.714 1.00 97.75 73 ARG A O 1
ATOM 590 N N . ALA A 1 74 ? -8.946 2.815 -7.119 1.00 97.75 74 ALA A N 1
ATOM 591 C CA . ALA A 1 74 ? -9.121 1.745 -6.143 1.00 97.75 74 ALA A CA 1
ATOM 592 C C . ALA A 1 74 ? -9.158 2.301 -4.713 1.00 97.75 74 ALA A C 1
ATOM 594 O O . ALA A 1 74 ? -10.106 2.013 -3.980 1.00 97.75 74 ALA A O 1
ATOM 595 N N . GLY A 1 75 ? -8.203 3.166 -4.362 1.00 98.00 75 GLY A N 1
ATOM 596 C CA . GLY A 1 75 ? -8.138 3.835 -3.063 1.00 98.00 75 GLY A CA 1
ATOM 597 C C . GLY A 1 75 ? -9.399 4.639 -2.751 1.00 98.00 75 GLY A C 1
ATOM 598 O O . GLY A 1 75 ? -9.998 4.449 -1.696 1.00 98.00 75 GLY A O 1
ATOM 599 N N . ALA A 1 76 ? -9.868 5.462 -3.694 1.00 97.94 76 ALA A N 1
ATOM 600 C CA . ALA A 1 76 ? -11.094 6.245 -3.532 1.00 97.94 76 ALA A CA 1
ATOM 601 C C . ALA A 1 76 ? -12.331 5.363 -3.287 1.00 97.94 76 ALA A C 1
ATOM 603 O O . ALA A 1 76 ? -13.130 5.647 -2.394 1.00 97.94 76 ALA A O 1
ATOM 604 N N . ARG A 1 77 ? -12.472 4.261 -4.041 1.00 97.62 77 ARG A N 1
ATOM 605 C CA . ARG A 1 77 ? -13.582 3.311 -3.866 1.00 97.62 77 ARG A CA 1
ATOM 606 C C . ARG A 1 77 ? -13.577 2.692 -2.469 1.00 97.62 77 ARG A C 1
ATOM 608 O O . ARG A 1 77 ? -14.624 2.613 -1.835 1.00 97.62 77 ARG A O 1
ATOM 615 N N . ILE A 1 78 ? -12.410 2.258 -1.999 1.00 97.50 78 ILE A N 1
ATOM 616 C CA . ILE A 1 78 ? -12.270 1.597 -0.696 1.00 97.50 78 ILE A CA 1
ATOM 617 C C . ILE A 1 78 ? -12.503 2.594 0.431 1.00 97.50 78 ILE A C 1
ATOM 619 O O . ILE A 1 78 ? -13.256 2.286 1.348 1.00 97.50 78 ILE A O 1
ATOM 623 N N . LEU A 1 79 ? -11.950 3.806 0.333 1.00 97.31 79 LEU A N 1
ATOM 624 C CA . LEU A 1 79 ? -12.199 4.874 1.303 1.00 97.31 79 LEU A CA 1
ATOM 625 C C . LEU A 1 79 ? -13.688 5.198 1.445 1.00 97.31 79 LEU A C 1
ATOM 627 O O . LEU A 1 79 ? -14.160 5.352 2.568 1.00 97.31 79 LEU A O 1
ATOM 631 N N . GLY A 1 80 ? -14.436 5.254 0.338 1.00 97.19 80 GLY A N 1
ATOM 632 C CA . GLY A 1 80 ? -15.877 5.523 0.374 1.00 97.19 80 GLY A CA 1
ATOM 633 C C . GLY A 1 80 ? -16.665 4.518 1.223 1.00 97.19 80 GLY A C 1
ATOM 634 O O . GLY A 1 80 ? -17.607 4.901 1.911 1.00 97.19 80 GLY A O 1
ATOM 635 N N . VAL A 1 81 ? -16.247 3.249 1.227 1.00 96.69 81 VAL A N 1
ATOM 636 C CA . VAL A 1 81 ? -16.856 2.185 2.046 1.00 96.69 81 VAL A CA 1
ATOM 637 C C . VAL A 1 81 ? -16.266 2.142 3.460 1.00 96.69 81 VAL A C 1
ATOM 639 O O . VAL A 1 81 ? -16.976 1.852 4.421 1.00 96.69 81 VAL A O 1
ATOM 642 N N . LEU A 1 82 ? -14.969 2.417 3.595 1.00 97.81 82 LEU A N 1
ATOM 643 C CA . LEU A 1 82 ? -14.224 2.282 4.843 1.00 97.81 82 LEU A CA 1
ATOM 644 C C . LEU A 1 82 ? -14.516 3.415 5.827 1.00 97.81 82 LEU A C 1
ATOM 646 O O . LEU A 1 82 ? -14.625 3.149 7.018 1.00 97.81 82 LEU A O 1
ATOM 650 N N . ILE A 1 83 ? -14.665 4.661 5.363 1.00 97.81 83 ILE A N 1
ATOM 651 C CA . ILE A 1 83 ? -14.819 5.830 6.247 1.00 97.81 83 ILE A CA 1
ATOM 652 C C . ILE A 1 83 ? -16.032 5.707 7.190 1.00 97.81 83 ILE A C 1
ATOM 654 O O . ILE A 1 83 ? -15.843 5.917 8.389 1.00 97.81 83 ILE A O 1
ATOM 658 N N . PRO A 1 84 ? -17.248 5.343 6.732 1.00 98.00 84 PRO A N 1
ATOM 659 C CA . PRO A 1 84 ? -18.384 5.164 7.637 1.00 98.00 84 PRO A CA 1
ATOM 660 C C . PRO A 1 84 ? -18.125 4.101 8.712 1.00 98.00 84 PRO A C 1
ATOM 662 O O . PRO A 1 84 ? -18.372 4.358 9.887 1.00 98.00 84 PRO A O 1
ATOM 665 N N . LYS A 1 85 ? -17.548 2.956 8.320 1.00 98.06 85 LYS A N 1
ATOM 666 C CA . LYS A 1 85 ? -17.204 1.850 9.228 1.00 98.06 85 LYS A CA 1
ATOM 667 C C . LYS A 1 85 ? -16.106 2.223 10.224 1.00 98.06 85 LYS A C 1
ATOM 669 O O . LYS A 1 85 ? -16.123 1.810 11.377 1.00 98.06 85 LYS A O 1
ATOM 674 N N . TRP A 1 86 ? -15.138 3.022 9.781 1.00 97.88 86 TRP A N 1
ATOM 675 C CA . TRP A 1 86 ? -14.081 3.556 10.634 1.00 97.88 86 TRP A CA 1
ATOM 676 C C . TRP A 1 86 ? -14.655 4.496 11.698 1.00 97.88 86 TRP A C 1
ATOM 678 O O . TRP A 1 86 ? -14.295 4.411 12.869 1.00 97.88 86 TRP A O 1
ATOM 688 N N . ILE A 1 87 ? -15.593 5.361 11.306 1.00 97.62 87 ILE A N 1
ATOM 689 C CA . ILE A 1 87 ? -16.266 6.293 12.218 1.00 97.62 87 ILE A CA 1
ATOM 690 C C . ILE A 1 87 ? -17.156 5.553 13.228 1.00 97.62 87 ILE A C 1
ATOM 692 O O . ILE A 1 87 ? -17.237 5.998 14.375 1.00 97.62 87 ILE A O 1
ATOM 696 N N . SER A 1 88 ? -17.805 4.452 12.831 1.00 97.50 88 SER A N 1
ATOM 697 C CA . SER A 1 88 ? -18.643 3.635 13.720 1.00 97.50 88 SER A CA 1
ATOM 698 C C . SER A 1 88 ? -17.862 2.649 14.596 1.00 97.50 88 SER A C 1
ATOM 700 O O . SER A 1 88 ? -18.442 2.081 15.518 1.00 97.50 88 SER A O 1
ATOM 702 N N . GLY A 1 89 ? -16.555 2.479 14.367 1.00 96.94 89 GLY A N 1
ATOM 703 C CA . GLY A 1 89 ? -15.708 1.563 15.139 1.00 96.94 89 GLY A CA 1
ATOM 704 C C . GLY A 1 89 ? -15.827 0.093 14.720 1.00 96.94 89 GLY A C 1
ATOM 705 O O . GLY A 1 89 ? -15.496 -0.790 15.502 1.00 96.94 89 GLY A O 1
ATOM 706 N N . GLU A 1 90 ? -16.297 -0.177 13.501 1.00 97.44 90 GLU A N 1
ATOM 707 C CA . GLU A 1 90 ? -16.507 -1.531 12.958 1.00 97.44 90 GLU A CA 1
ATOM 708 C C . GLU A 1 90 ? -15.278 -2.110 12.235 1.00 97.44 90 GLU A C 1
ATOM 710 O O . GLU A 1 90 ? -15.317 -3.242 11.754 1.00 97.44 90 GLU A O 1
ATOM 715 N N . ILE A 1 91 ? -14.201 -1.335 12.093 1.00 97.56 91 ILE A N 1
ATOM 716 C CA . ILE A 1 91 ? -12.983 -1.769 11.400 1.00 97.56 91 ILE A CA 1
ATOM 717 C C . ILE A 1 91 ? -11.995 -2.357 12.403 1.00 97.56 91 ILE A C 1
ATOM 719 O O . ILE A 1 91 ? -11.561 -1.674 13.330 1.00 97.56 91 ILE A O 1
ATOM 723 N N . GLU A 1 92 ? -11.598 -3.604 12.168 1.00 96.50 92 GLU A N 1
ATOM 724 C CA . GLU A 1 92 ? -10.464 -4.218 12.849 1.00 96.50 92 GLU A CA 1
ATOM 725 C C . GLU A 1 92 ? -9.146 -3.665 12.294 1.00 96.50 92 GLU A C 1
ATOM 727 O O . GLU A 1 92 ? -8.959 -3.532 11.083 1.00 96.50 92 GLU A O 1
ATOM 732 N N . GLU A 1 93 ? -8.224 -3.341 13.195 1.00 97.94 93 GLU A N 1
ATOM 733 C CA . GLU A 1 93 ? -6.881 -2.907 12.840 1.00 97.94 93 GLU A CA 1
ATOM 734 C C . GLU A 1 93 ? -5.924 -4.099 12.851 1.00 97.94 93 GLU A C 1
ATOM 736 O O . GLU A 1 93 ? -5.747 -4.743 13.885 1.00 97.94 93 GLU A O 1
ATOM 741 N N . VAL A 1 94 ? -5.257 -4.361 11.728 1.00 98.44 94 VAL A N 1
ATOM 742 C CA . VAL A 1 94 ? -4.331 -5.491 11.600 1.00 98.44 94 VAL A CA 1
ATOM 743 C C . VAL A 1 94 ? -2.887 -4.983 11.620 1.00 98.44 94 VAL A C 1
ATOM 745 O O . VAL A 1 94 ? -2.481 -4.276 10.692 1.00 98.44 94 VAL A O 1
ATOM 748 N N . PRO A 1 95 ? -2.078 -5.313 12.645 1.00 98.44 95 PRO A N 1
ATOM 749 C CA . PRO A 1 95 ? -0.656 -4.990 12.649 1.00 98.44 95 PRO A CA 1
ATOM 750 C C . PRO A 1 95 ? 0.061 -5.581 11.434 1.00 98.44 95 PRO A C 1
ATOM 752 O O . PRO A 1 95 ? -0.241 -6.688 10.987 1.00 98.44 95 PRO A O 1
ATOM 755 N N . GLN A 1 96 ? 1.030 -4.842 10.905 1.00 98.62 96 GLN A N 1
ATOM 756 C CA . GLN A 1 96 ? 1.839 -5.310 9.789 1.00 98.62 96 GLN A CA 1
ATOM 757 C C . GLN A 1 96 ? 2.824 -6.408 10.230 1.00 98.62 96 GLN A C 1
ATOM 759 O O . GLN A 1 96 ? 3.378 -6.365 11.327 1.00 98.62 96 GLN A O 1
ATOM 764 N N . ASP A 1 97 ? 3.066 -7.387 9.355 1.00 98.38 97 ASP A N 1
ATOM 765 C CA . ASP A 1 97 ? 4.094 -8.415 9.555 1.00 98.38 97 ASP A CA 1
ATOM 766 C C . ASP A 1 97 ? 5.478 -7.844 9.215 1.00 98.38 97 ASP A C 1
ATOM 768 O O . ASP A 1 97 ? 5.880 -7.785 8.050 1.00 98.38 97 ASP A O 1
ATOM 772 N N . GLU A 1 98 ? 6.217 -7.419 10.239 1.00 97.88 98 GLU A N 1
ATOM 773 C CA . GLU A 1 98 ? 7.527 -6.779 10.071 1.00 97.88 98 GLU A CA 1
ATOM 774 C C . GLU A 1 98 ? 8.554 -7.663 9.349 1.00 97.88 98 GLU A C 1
ATOM 776 O O . GLU A 1 98 ? 9.464 -7.140 8.709 1.00 97.88 98 GLU A O 1
ATOM 781 N N . THR A 1 99 ? 8.400 -8.992 9.370 1.00 98.25 99 THR A N 1
ATOM 782 C CA . THR A 1 99 ? 9.319 -9.904 8.664 1.00 98.25 99 THR A CA 1
ATOM 783 C C . THR A 1 99 ? 9.191 -9.821 7.141 1.00 98.25 99 THR A C 1
ATOM 785 O O . THR A 1 99 ? 10.103 -10.219 6.418 1.00 98.25 99 THR A O 1
ATOM 788 N N . LYS A 1 100 ? 8.076 -9.271 6.645 1.00 97.56 100 LYS A N 1
ATOM 789 C CA . LYS A 1 100 ? 7.781 -9.085 5.217 1.00 97.56 100 LYS A CA 1
ATOM 790 C C . LYS A 1 100 ? 7.950 -7.637 4.761 1.00 97.56 100 LYS A C 1
ATOM 792 O O . LYS A 1 100 ? 7.703 -7.337 3.590 1.00 97.56 100 LYS A O 1
ATOM 797 N N . ALA A 1 101 ? 8.333 -6.737 5.667 1.00 97.75 101 ALA A N 1
ATOM 798 C CA . ALA A 1 101 ? 8.502 -5.333 5.343 1.00 97.75 101 ALA A CA 1
ATOM 799 C C . ALA A 1 101 ? 9.651 -5.129 4.352 1.00 97.75 101 ALA A C 1
ATOM 801 O O . ALA A 1 101 ? 10.756 -5.644 4.516 1.00 97.75 101 ALA A O 1
ATOM 802 N N . SER A 1 102 ? 9.393 -4.337 3.316 1.00 97.69 102 SER A N 1
ATOM 803 C CA . SER A 1 102 ? 10.417 -3.904 2.369 1.00 97.69 102 SER A CA 1
ATOM 804 C C . SER A 1 102 ? 10.286 -2.411 2.112 1.00 97.69 102 SER A C 1
ATOM 806 O O . SER A 1 102 ? 9.219 -1.833 2.309 1.00 97.69 102 SER A O 1
ATOM 808 N N . PHE A 1 103 ? 11.381 -1.772 1.699 1.00 97.25 103 PHE A N 1
ATOM 809 C CA . PHE A 1 103 ? 11.466 -0.316 1.615 1.00 97.25 103 PHE A CA 1
ATOM 810 C C . PHE A 1 103 ? 11.866 0.150 0.219 1.00 97.25 103 PHE A C 1
ATOM 812 O O . PHE A 1 103 ? 12.645 -0.499 -0.487 1.00 97.25 103 PHE A O 1
ATOM 819 N N . THR A 1 104 ? 11.337 1.305 -0.156 1.00 96.62 104 THR A N 1
ATOM 820 C CA . THR A 1 104 ? 11.682 2.050 -1.362 1.00 96.62 104 THR A CA 1
ATOM 821 C C . THR A 1 104 ? 12.629 3.194 -1.016 1.00 96.62 104 THR A C 1
ATOM 823 O O . THR A 1 104 ? 12.745 3.619 0.135 1.00 96.62 104 THR A O 1
ATOM 826 N N . LYS A 1 105 ? 13.336 3.687 -2.030 1.00 95.00 105 LYS A N 1
ATOM 827 C CA . LYS A 1 105 ? 14.186 4.876 -1.943 1.00 95.00 105 LYS A CA 1
ATOM 828 C C . LYS A 1 105 ? 13.646 5.927 -2.902 1.00 95.00 105 LYS A C 1
ATOM 830 O O . LYS A 1 105 ? 12.901 5.595 -3.821 1.00 95.00 105 LYS A O 1
ATOM 835 N N . PHE A 1 106 ? 14.026 7.184 -2.692 1.00 94.88 106 PHE A N 1
ATOM 836 C CA . PHE A 1 106 ? 13.782 8.217 -3.693 1.00 94.88 106 PHE A CA 1
ATOM 837 C C . PHE A 1 106 ? 14.431 7.816 -5.013 1.00 94.88 106 PHE A C 1
ATOM 839 O O . PHE A 1 106 ? 15.607 7.453 -5.027 1.00 94.88 106 PHE A O 1
ATOM 846 N N . ILE A 1 107 ? 13.654 7.911 -6.089 1.00 93.12 107 ILE A N 1
ATOM 847 C CA . ILE A 1 107 ? 14.160 7.736 -7.446 1.00 93.12 107 ILE A CA 1
ATOM 848 C C . ILE A 1 107 ? 14.973 8.966 -7.807 1.00 93.12 107 ILE A C 1
ATOM 850 O O . ILE A 1 107 ? 14.526 10.102 -7.618 1.00 93.12 107 ILE A O 1
ATOM 854 N N . LYS A 1 108 ? 16.168 8.724 -8.323 1.00 95.44 108 LYS A N 1
ATOM 855 C CA . LYS A 1 108 ? 17.077 9.744 -8.820 1.00 95.44 108 LYS A CA 1
ATOM 856 C C . LYS A 1 108 ? 17.140 9.692 -10.339 1.00 95.44 108 LYS A C 1
ATOM 858 O O . LYS A 1 108 ? 16.663 8.755 -10.974 1.00 95.44 108 LYS A O 1
ATOM 863 N N . LYS A 1 109 ? 17.747 10.715 -10.936 1.00 94.56 109 LYS A N 1
ATOM 864 C CA . LYS A 1 109 ? 17.910 10.787 -12.392 1.00 94.56 109 LYS A CA 1
ATOM 865 C C . LYS A 1 109 ? 18.765 9.630 -12.916 1.00 94.56 109 LYS A C 1
ATOM 867 O O . LYS A 1 109 ? 18.508 9.131 -14.005 1.00 94.56 109 LYS A O 1
ATOM 872 N N . GLU A 1 110 ? 19.754 9.209 -12.132 1.00 95.56 110 GLU A N 1
ATOM 873 C CA . GLU A 1 110 ? 20.691 8.142 -12.483 1.00 95.56 110 GLU A CA 1
ATOM 874 C C . GLU A 1 110 ? 20.004 6.772 -12.579 1.00 95.56 110 GLU A C 1
ATOM 876 O O . GLU A 1 110 ? 20.421 5.953 -13.389 1.00 95.56 110 GLU A O 1
ATOM 881 N N . ASP A 1 111 ? 18.912 6.549 -11.836 1.00 92.31 111 ASP A N 1
ATOM 882 C CA . ASP A 1 111 ? 18.150 5.289 -11.869 1.00 92.31 111 ASP A CA 1
ATOM 883 C C . ASP A 1 111 ? 17.420 5.069 -13.212 1.00 92.31 111 ASP A C 1
ATOM 885 O O . ASP A 1 111 ? 16.922 3.978 -13.475 1.00 92.31 111 ASP A O 1
ATOM 889 N N . GLY A 1 112 ? 17.319 6.105 -14.054 1.00 91.75 112 GLY A N 1
ATOM 890 C CA . GLY A 1 112 ? 16.712 6.036 -15.387 1.00 91.75 112 GLY A CA 1
ATOM 891 C C . GLY A 1 112 ? 17.705 5.792 -16.526 1.00 91.75 112 GLY A C 1
ATOM 892 O O . GLY A 1 112 ? 17.299 5.813 -17.688 1.00 91.75 112 GLY A O 1
ATOM 893 N N . LEU A 1 113 ? 18.996 5.625 -16.225 1.00 94.69 113 LEU A N 1
ATOM 894 C CA . LEU A 1 113 ? 20.005 5.283 -17.225 1.00 94.69 113 LEU A CA 1
ATOM 895 C C . LEU A 1 113 ? 19.867 3.803 -17.607 1.00 94.69 113 LEU A C 1
ATOM 897 O O . LEU A 1 113 ? 19.756 2.944 -16.737 1.00 94.69 113 LEU A O 1
ATOM 901 N N . LEU A 1 114 ? 19.858 3.521 -18.909 1.00 90.38 114 LEU A N 1
ATOM 902 C CA . LEU A 1 114 ? 19.892 2.153 -19.427 1.00 90.38 114 LEU A CA 1
ATOM 903 C C . LEU A 1 114 ? 21.342 1.650 -19.395 1.00 90.38 114 LEU A C 1
ATOM 905 O O . LEU A 1 114 ? 22.238 2.403 -19.783 1.00 90.38 114 LEU A O 1
ATOM 909 N N . ASP A 1 115 ? 21.539 0.416 -18.928 1.00 78.44 115 ASP A N 1
ATOM 910 C CA . ASP A 1 115 ? 22.806 -0.331 -19.023 1.00 78.44 115 ASP A CA 1
ATOM 911 C C . ASP A 1 115 ? 22.925 -1.005 -20.400 1.00 78.44 115 ASP A C 1
ATOM 913 O O . ASP A 1 115 ? 21.923 -1.631 -20.830 1.00 78.44 115 ASP A O 1
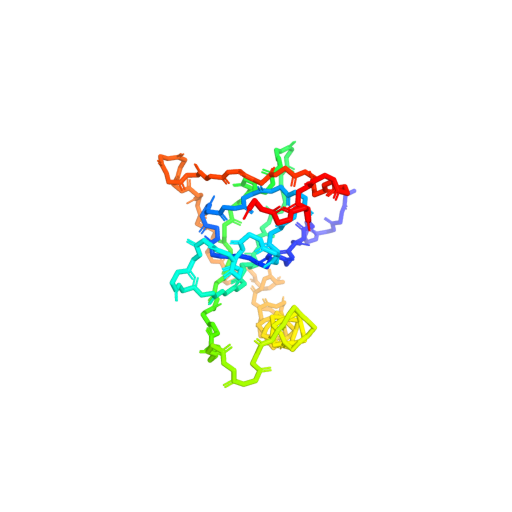#

Sequence (115 aa):
MPKYKTLNVHPSLLPRLRGPAPIQNTILREEELGITIMKMDEKMDHGPILAQAKISITPWPDHYRTVEEKLGRAGARILGVLIPKWISGEIEEVPQDETKASFTKFIKKEDGLLD

pLDDT: mean 95.96, std 3.32, range [78.44, 98.75]

Foldseek 3Di:
DDPLADKDKAFADPLEAFDDDRLVCCVVPPPWTWIWIFGDDPDTPFGFTQDIDTDDDDPPPDDSVVSVVRRVVRSVVVCVVRVVCSVVVNTDTHGGDPVNHDYDDDDDPVNPDDD

Secondary structure (DSSP, 8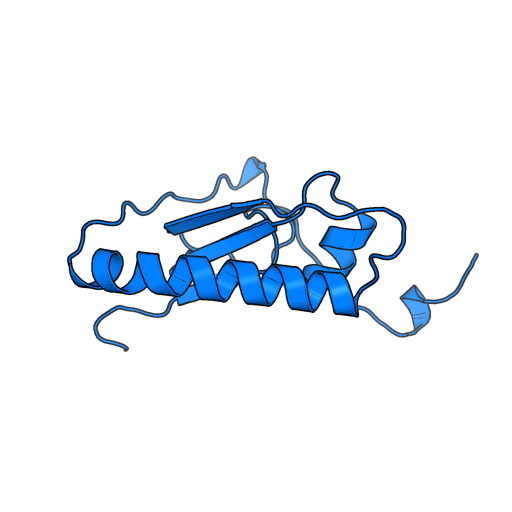-state):
--TT--EEEESS-TTTTBSS-HHHHHHHH-SSEEEEEEE--SSTT-SPEEEEEEE---TTT--HH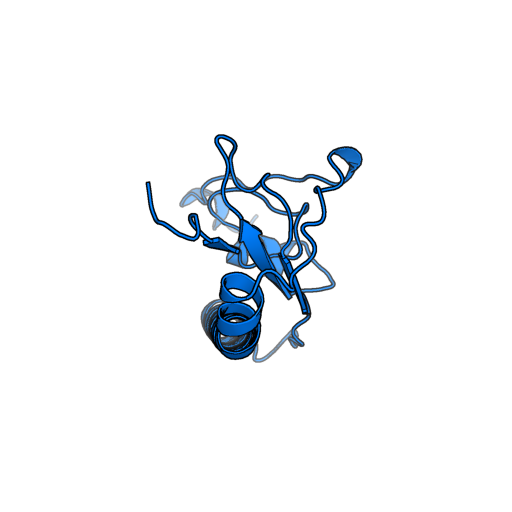HHHHHHHHHHHHHHHHHHHHHHHT-PPPB---GGG--B-----GGGG---